Protein AF-A0A2E5C9Z0-F1 (afdb_monomer_lite)

Sequence (87 aa):
MQNAEIENSSPEYISDNAIILKKMRLLRRLTRQQAALLFEFSFKYIEKLENGRGPITSEKFKEFQKKYGFSNRGPFRTHPLHFIPET

Structure (mmCIF, N/CA/C/O backbone):
data_AF-A0A2E5C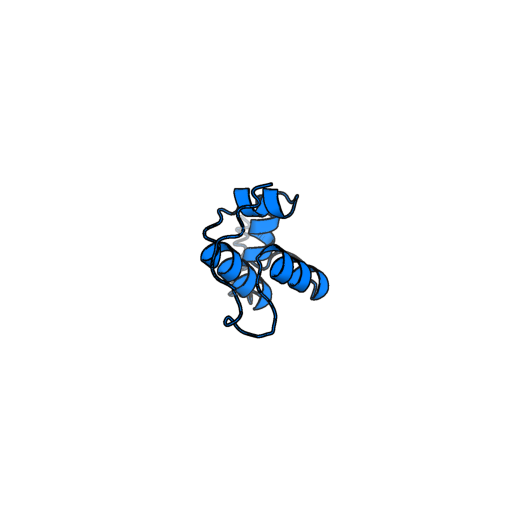9Z0-F1
#
_entry.id   AF-A0A2E5C9Z0-F1
#
loop_
_atom_site.group_PDB
_atom_site.id
_atom_site.type_symbol
_atom_site.label_atom_id
_atom_site.label_alt_id
_atom_site.label_comp_id
_atom_site.label_asym_id
_atom_site.label_entity_id
_atom_site.label_seq_id
_atom_site.pdbx_PDB_ins_code
_atom_site.Cartn_x
_atom_site.Cartn_y
_atom_site.Cartn_z
_atom_site.occupancy
_atom_site.B_iso_or_equiv
_atom_site.auth_seq_id
_atom_site.auth_comp_id
_atom_site.auth_asym_id
_atom_site.auth_atom_id
_atom_site.pdbx_PDB_model_num
ATOM 1 N N . MET A 1 1 ? 14.284 36.869 -11.901 1.00 42.34 1 MET A N 1
ATOM 2 C CA . MET A 1 1 ? 13.183 35.897 -12.062 1.00 42.34 1 MET A CA 1
ATOM 3 C C . MET A 1 1 ? 13.616 34.635 -11.340 1.00 42.34 1 MET A C 1
ATOM 5 O O . MET A 1 1 ? 14.675 34.115 -11.659 1.00 42.34 1 MET A O 1
ATOM 9 N N . GLN A 1 2 ? 12.915 34.261 -10.271 1.00 42.19 2 GLN A N 1
ATOM 10 C CA . GLN A 1 2 ? 13.257 33.106 -9.438 1.00 42.19 2 GLN A CA 1
ATOM 11 C C . GLN A 1 2 ? 12.669 31.854 -10.099 1.00 42.19 2 GLN A C 1
ATOM 13 O O . GLN A 1 2 ? 11.467 31.628 -10.011 1.00 42.19 2 GLN A O 1
ATOM 18 N N . ASN A 1 3 ? 13.501 31.070 -10.782 1.00 44.41 3 ASN A N 1
ATOM 19 C CA . ASN A 1 3 ? 13.115 29.743 -11.252 1.00 44.41 3 ASN A CA 1
ATOM 20 C C . ASN A 1 3 ? 13.456 28.756 -10.136 1.00 44.41 3 ASN A C 1
ATOM 22 O O . ASN A 1 3 ? 14.584 28.283 -10.029 1.00 44.41 3 ASN A O 1
ATOM 26 N N . ALA A 1 4 ? 12.492 28.524 -9.246 1.00 49.00 4 ALA A N 1
ATOM 27 C CA . ALA A 1 4 ? 12.559 27.434 -8.287 1.00 49.00 4 ALA A CA 1
ATOM 28 C C . ALA A 1 4 ? 12.256 26.128 -9.032 1.00 49.00 4 ALA A C 1
ATOM 30 O O . ALA A 1 4 ? 11.125 25.645 -9.048 1.00 49.00 4 ALA A O 1
ATOM 31 N N . GLU A 1 5 ? 13.271 25.581 -9.692 1.00 50.72 5 GLU A N 1
ATOM 32 C CA . GLU A 1 5 ? 13.263 24.187 -10.112 1.00 50.72 5 GLU A CA 1
ATOM 33 C C . GLU A 1 5 ? 13.391 23.353 -8.838 1.00 50.72 5 GLU A C 1
ATOM 35 O O . GLU A 1 5 ? 14.454 23.245 -8.229 1.00 50.72 5 GLU A O 1
ATOM 40 N N . ILE A 1 6 ? 12.251 22.855 -8.358 1.00 56.78 6 ILE A N 1
ATOM 41 C CA . ILE A 1 6 ? 12.184 21.936 -7.224 1.00 56.78 6 ILE A CA 1
ATOM 42 C C . ILE A 1 6 ? 12.750 20.600 -7.712 1.00 56.78 6 ILE A C 1
ATOM 44 O O . ILE A 1 6 ? 12.019 19.680 -8.079 1.00 56.78 6 ILE A O 1
ATOM 48 N N . GLU A 1 7 ? 14.074 20.501 -7.726 1.00 50.88 7 GLU A N 1
ATOM 49 C CA . GLU A 1 7 ? 14.782 19.234 -7.780 1.00 50.88 7 GLU A CA 1
ATOM 50 C C . GLU A 1 7 ? 14.575 18.516 -6.441 1.00 50.88 7 GLU A C 1
ATOM 52 O O . GLU A 1 7 ? 15.322 18.666 -5.476 1.00 50.88 7 GLU A O 1
ATOM 57 N N . ASN A 1 8 ? 13.508 17.726 -6.355 1.00 50.03 8 ASN A N 1
ATOM 58 C CA . ASN A 1 8 ? 13.420 16.647 -5.376 1.00 50.03 8 ASN A CA 1
ATOM 59 C C . ASN A 1 8 ? 13.093 15.349 -6.112 1.00 50.03 8 ASN A C 1
ATOM 61 O O . ASN A 1 8 ? 12.018 14.771 -5.985 1.00 50.03 8 ASN A O 1
ATOM 65 N N . SER A 1 9 ? 14.033 14.932 -6.961 1.00 47.78 9 SER A N 1
ATOM 66 C CA . SER A 1 9 ? 14.047 13.601 -7.568 1.00 47.78 9 SER A CA 1
ATOM 67 C C . SER A 1 9 ? 15.264 12.813 -7.089 1.00 47.78 9 SER A C 1
ATOM 69 O O . SER A 1 9 ? 15.948 12.135 -7.847 1.00 47.78 9 SER A O 1
ATOM 71 N N . SER A 1 10 ? 15.515 12.839 -5.778 1.00 48.88 10 SER A N 1
ATOM 72 C CA . SER A 1 10 ? 16.125 11.660 -5.167 1.00 48.88 10 SER A CA 1
ATOM 73 C C . SER A 1 10 ? 15.230 10.474 -5.542 1.00 48.88 10 SER A C 1
ATOM 75 O O . SER A 1 10 ? 14.006 10.633 -5.481 1.00 48.88 10 SER A O 1
ATOM 77 N N . PRO A 1 11 ? 15.756 9.308 -5.948 1.00 46.62 11 PRO A N 1
ATOM 78 C CA . PRO A 1 11 ? 14.936 8.110 -6.009 1.00 46.62 11 PRO A CA 1
ATOM 79 C C . PRO A 1 11 ? 14.445 7.874 -4.578 1.00 46.62 11 PRO A C 1
ATOM 81 O O . PRO A 1 11 ? 15.191 7.365 -3.744 1.00 46.62 11 PRO A O 1
ATOM 84 N N . GLU A 1 12 ? 13.241 8.382 -4.269 1.00 48.88 12 GLU A N 1
ATOM 85 C CA . GLU A 1 12 ? 12.564 8.237 -2.984 1.00 48.88 12 GLU A CA 1
ATOM 86 C C . GLU A 1 12 ? 12.702 6.759 -2.652 1.00 48.88 12 GLU A C 1
ATOM 88 O O . GLU A 1 12 ? 12.237 5.927 -3.427 1.00 48.88 12 GLU A O 1
ATOM 93 N N . TYR A 1 13 ? 13.445 6.427 -1.594 1.00 50.38 13 TYR A N 1
ATOM 94 C CA . TYR A 1 13 ? 13.679 5.054 -1.167 1.00 50.38 13 TYR A CA 1
ATOM 95 C C . TYR A 1 13 ? 12.303 4.458 -0.855 1.00 50.38 13 TYR A C 1
ATOM 97 O O . TYR A 1 13 ? 11.779 4.624 0.248 1.00 50.38 13 TYR A O 1
ATOM 105 N N . ILE A 1 14 ? 11.642 3.890 -1.871 1.00 59.78 14 ILE A N 1
ATOM 106 C CA . ILE A 1 14 ? 10.285 3.374 -1.750 1.00 59.78 14 ILE A CA 1
ATOM 107 C C . ILE A 1 14 ? 10.412 2.262 -0.729 1.00 59.78 14 ILE A C 1
ATOM 109 O O . ILE A 1 14 ? 11.058 1.254 -1.004 1.00 59.78 14 ILE A O 1
ATOM 113 N N . SER A 1 15 ? 9.840 2.475 0.460 1.00 73.69 15 SER A N 1
ATOM 114 C CA . SER A 1 15 ? 9.948 1.500 1.543 1.00 73.69 15 SER A CA 1
ATOM 115 C C . SER A 1 15 ? 9.566 0.118 1.012 1.00 73.69 15 SER A C 1
ATOM 117 O O . SER A 1 15 ? 8.569 0.001 0.288 1.00 73.69 15 SER A O 1
ATOM 119 N N . ASP A 1 16 ? 10.317 -0.924 1.368 1.00 83.31 16 ASP A N 1
ATOM 120 C CA . ASP A 1 16 ? 10.052 -2.286 0.889 1.00 83.31 16 ASP A CA 1
ATOM 121 C C . ASP A 1 16 ? 8.583 -2.688 1.108 1.00 83.31 16 ASP A C 1
ATOM 123 O O . ASP A 1 16 ? 7.963 -3.325 0.256 1.00 83.31 16 ASP A O 1
ATOM 127 N N . ASN A 1 17 ? 7.972 -2.206 2.196 1.00 83.62 17 ASN A N 1
ATOM 128 C CA . ASN A 1 17 ? 6.552 -2.378 2.503 1.00 83.62 17 ASN A CA 1
ATOM 129 C C . ASN A 1 17 ? 5.624 -1.823 1.410 1.00 83.62 17 ASN A C 1
ATOM 131 O O . ASN A 1 17 ? 4.661 -2.488 1.037 1.00 83.62 17 ASN A O 1
ATOM 135 N N . ALA A 1 18 ? 5.901 -0.638 0.866 1.00 88.50 18 ALA A N 1
ATOM 136 C CA . ALA A 1 18 ? 5.117 -0.038 -0.215 1.00 88.50 18 ALA A CA 1
ATOM 137 C C . ALA A 1 18 ? 5.211 -0.865 -1.510 1.00 88.50 18 ALA A C 1
ATOM 139 O O . ALA A 1 18 ? 4.195 -1.138 -2.159 1.00 88.50 18 ALA A O 1
ATOM 140 N N . ILE A 1 19 ? 6.415 -1.353 -1.834 1.00 88.75 19 ILE A N 1
ATOM 141 C CA . ILE A 1 19 ? 6.640 -2.260 -2.969 1.00 88.75 19 ILE A CA 1
ATOM 142 C C . ILE A 1 19 ? 5.855 -3.561 -2.765 1.00 88.75 19 ILE A C 1
ATOM 144 O O . ILE A 1 19 ? 5.181 -4.037 -3.685 1.00 88.75 19 ILE A O 1
ATOM 148 N N . ILE A 1 20 ? 5.916 -4.137 -1.563 1.00 89.00 20 ILE A N 1
ATOM 149 C CA . ILE A 1 20 ? 5.216 -5.378 -1.236 1.00 89.00 20 ILE A CA 1
ATOM 150 C C . ILE A 1 20 ? 3.694 -5.183 -1.291 1.00 89.00 20 ILE A C 1
ATOM 152 O O . ILE A 1 20 ? 3.015 -6.021 -1.883 1.00 89.00 20 ILE A O 1
ATOM 156 N N . LEU A 1 21 ? 3.148 -4.075 -0.775 1.00 89.62 21 LEU A N 1
ATOM 157 C CA . LEU A 1 21 ? 1.713 -3.763 -0.869 1.00 89.62 21 LEU A CA 1
ATOM 158 C C . LEU A 1 21 ? 1.237 -3.724 -2.324 1.00 89.62 21 LEU A C 1
ATOM 160 O O . LEU A 1 21 ? 0.240 -4.365 -2.670 1.00 89.62 21 LEU A O 1
ATOM 164 N N . LYS A 1 22 ? 1.988 -3.038 -3.195 1.00 91.31 22 LYS A N 1
ATOM 165 C CA . LYS A 1 22 ? 1.694 -2.987 -4.632 1.00 91.31 22 LYS A CA 1
ATOM 166 C C . LYS A 1 22 ? 1.707 -4.387 -5.248 1.00 91.31 22 LYS A C 1
ATOM 168 O O . LYS A 1 22 ? 0.789 -4.742 -5.987 1.00 91.31 22 LYS A O 1
ATOM 173 N N . LYS A 1 23 ? 2.712 -5.208 -4.924 1.00 90.88 23 LYS A N 1
ATOM 174 C CA . LYS A 1 23 ? 2.807 -6.598 -5.401 1.00 90.88 23 LYS A CA 1
ATOM 175 C C . LYS A 1 23 ? 1.627 -7.451 -4.924 1.00 90.88 23 LYS A C 1
ATOM 177 O O . LYS A 1 23 ? 1.036 -8.151 -5.740 1.00 90.88 23 LYS A O 1
ATOM 182 N N . MET A 1 24 ? 1.233 -7.358 -3.653 1.00 89.94 24 MET A N 1
ATOM 183 C CA . MET A 1 24 ? 0.084 -8.090 -3.097 1.00 89.94 24 MET A CA 1
ATOM 184 C C . MET A 1 24 ? -1.217 -7.754 -3.827 1.00 89.94 24 MET A C 1
ATOM 186 O O . MET A 1 24 ? -1.960 -8.660 -4.211 1.00 89.94 24 MET A O 1
ATOM 190 N N . ARG A 1 25 ? -1.466 -6.464 -4.089 1.00 93.06 25 ARG A N 1
ATOM 191 C CA . ARG A 1 25 ? -2.640 -6.029 -4.854 1.00 93.06 25 ARG A CA 1
ATOM 192 C C . ARG A 1 25 ? -2.643 -6.613 -6.270 1.00 93.06 25 ARG A C 1
ATOM 194 O O . ARG A 1 25 ? -3.673 -7.112 -6.725 1.00 93.06 25 ARG A O 1
ATOM 201 N N . LEU A 1 26 ? -1.501 -6.555 -6.959 1.00 90.81 26 LEU A N 1
ATOM 202 C CA . LEU A 1 26 ? -1.360 -7.072 -8.324 1.00 90.81 26 LEU A CA 1
ATOM 203 C C . LEU A 1 26 ? -1.537 -8.595 -8.389 1.00 90.81 26 LEU A C 1
ATOM 205 O O . LEU A 1 26 ? -2.232 -9.081 -9.277 1.00 90.81 26 LEU A O 1
ATOM 209 N N . LEU A 1 27 ? -0.992 -9.343 -7.425 1.00 89.81 27 LEU A N 1
ATOM 210 C CA . LEU A 1 27 ? -1.182 -10.795 -7.317 1.00 89.81 27 LEU A CA 1
ATOM 211 C C . LEU A 1 27 ? -2.654 -11.173 -7.107 1.00 89.81 27 LEU A C 1
ATOM 213 O O . LEU A 1 27 ? -3.120 -12.177 -7.639 1.00 89.81 27 LEU A O 1
ATOM 217 N N . ARG A 1 28 ? -3.407 -10.338 -6.387 1.00 86.75 28 ARG A N 1
ATOM 218 C CA . ARG A 1 28 ? -4.860 -10.486 -6.210 1.00 86.75 28 ARG A CA 1
ATOM 219 C C . ARG A 1 28 ? -5.675 -9.976 -7.403 1.00 86.75 28 ARG A C 1
ATOM 221 O O . ARG A 1 28 ? -6.894 -10.092 -7.374 1.00 86.75 28 ARG A O 1
ATOM 228 N N . ARG A 1 29 ? -5.022 -9.437 -8.443 1.00 90.75 29 ARG A N 1
ATOM 229 C CA . ARG A 1 29 ? -5.643 -8.841 -9.641 1.00 90.75 29 ARG A CA 1
ATOM 230 C C . ARG A 1 29 ? -6.658 -7.738 -9.316 1.00 90.75 29 ARG A C 1
ATOM 232 O O . ARG A 1 29 ? -7.642 -7.568 -10.026 1.00 90.75 29 ARG A O 1
ATOM 239 N N . LEU A 1 30 ? -6.406 -6.976 -8.252 1.00 90.31 30 LEU A N 1
ATOM 240 C CA . LEU A 1 30 ? -7.285 -5.889 -7.827 1.00 90.31 30 LEU A CA 1
ATOM 241 C C . LEU A 1 30 ? -6.823 -4.550 -8.405 1.00 90.31 30 LEU A C 1
ATOM 243 O O . LEU A 1 30 ? -5.631 -4.216 -8.405 1.00 90.31 30 LEU A O 1
ATOM 247 N N . THR A 1 31 ? -7.767 -3.724 -8.846 1.00 92.56 31 THR A N 1
ATOM 248 C CA . THR A 1 31 ? -7.494 -2.309 -9.112 1.00 92.56 31 THR A CA 1
ATOM 249 C C . THR A 1 31 ? -7.294 -1.563 -7.791 1.00 92.56 31 THR A C 1
ATOM 251 O O . THR A 1 31 ? -7.703 -2.019 -6.722 1.00 92.56 31 THR A O 1
ATOM 254 N N . ARG A 1 32 ? -6.670 -0.381 -7.831 1.00 90.50 32 ARG A N 1
ATOM 255 C CA . ARG A 1 32 ? -6.539 0.459 -6.626 1.00 90.50 32 ARG A CA 1
ATOM 256 C C . ARG A 1 32 ? -7.900 0.887 -6.069 1.00 90.50 32 ARG A C 1
ATOM 258 O O . ARG A 1 32 ? -8.017 1.053 -4.865 1.00 90.50 32 ARG A O 1
ATOM 265 N N . GLN A 1 33 ? -8.919 1.034 -6.922 1.00 91.56 33 GLN A N 1
ATOM 266 C CA . GLN A 1 33 ? -10.289 1.337 -6.492 1.00 91.56 33 GLN A CA 1
ATOM 267 C C . GLN A 1 33 ? -10.911 0.146 -5.758 1.00 91.56 33 GLN A C 1
ATOM 269 O O . GLN A 1 33 ? -11.481 0.318 -4.689 1.00 91.56 33 GLN A O 1
ATOM 274 N N . GLN A 1 34 ? -10.739 -1.072 -6.277 1.00 91.44 34 GLN A N 1
ATOM 275 C CA . GLN A 1 34 ? -11.220 -2.284 -5.607 1.00 91.44 34 GLN A CA 1
ATOM 276 C C . GLN A 1 34 ? -10.493 -2.533 -4.283 1.00 91.44 34 GLN A C 1
ATOM 278 O O . GLN A 1 34 ? -11.120 -2.896 -3.294 1.00 91.44 34 GLN A O 1
ATOM 283 N N . ALA A 1 35 ? -9.181 -2.289 -4.239 1.00 91.00 35 ALA A N 1
ATOM 284 C CA . ALA A 1 35 ? -8.429 -2.308 -2.992 1.00 91.00 35 ALA A CA 1
ATOM 285 C C . ALA A 1 35 ? -8.963 -1.254 -2.012 1.00 91.00 35 ALA A C 1
ATOM 287 O O . ALA A 1 35 ? -9.267 -1.577 -0.873 1.00 91.00 35 ALA A O 1
ATOM 288 N N . ALA A 1 36 ? -9.147 -0.012 -2.456 1.00 91.19 36 ALA A N 1
ATOM 289 C CA . ALA A 1 36 ? -9.708 1.054 -1.633 1.00 91.19 36 ALA A CA 1
ATOM 290 C C . ALA A 1 36 ? -11.057 0.655 -1.006 1.00 91.19 36 ALA A C 1
ATOM 292 O O . ALA A 1 36 ? -11.226 0.826 0.195 1.00 91.19 36 ALA A O 1
ATOM 293 N N . LEU A 1 37 ? -11.950 0.013 -1.768 1.00 90.12 37 LEU A N 1
ATOM 294 C CA . LEU A 1 37 ? -13.207 -0.536 -1.246 1.00 90.12 37 LEU A CA 1
ATOM 295 C C . LEU A 1 37 ? -12.991 -1.666 -0.224 1.00 90.12 37 LEU A C 1
ATOM 297 O O . LEU A 1 37 ? -13.623 -1.663 0.824 1.00 90.12 37 LEU A O 1
ATOM 301 N N . LEU A 1 38 ? -12.065 -2.598 -0.477 1.00 88.12 38 LEU A N 1
ATOM 302 C CA . LEU A 1 38 ? -11.745 -3.709 0.436 1.00 88.12 38 LEU A CA 1
ATOM 303 C C . LEU A 1 38 ? -11.200 -3.234 1.800 1.00 88.12 38 LEU A C 1
ATOM 305 O O . LEU A 1 38 ? -11.385 -3.883 2.836 1.00 88.12 38 LEU A O 1
ATOM 309 N N . PHE A 1 39 ? -10.480 -2.115 1.794 1.00 86.38 39 PHE A N 1
ATOM 310 C CA . PHE A 1 39 ? -9.865 -1.531 2.983 1.00 86.38 39 PHE A CA 1
ATOM 311 C C . PHE A 1 39 ? -10.642 -0.347 3.561 1.00 86.38 39 PHE A C 1
ATOM 313 O O . PHE A 1 39 ? -10.183 0.217 4.545 1.00 86.38 39 PHE A O 1
ATOM 320 N N . GLU A 1 40 ? -11.785 0.019 2.973 1.00 87.88 40 GLU A N 1
ATOM 321 C CA . GLU A 1 40 ? -12.564 1.213 3.343 1.00 87.88 40 GLU A CA 1
ATOM 322 C C . GLU A 1 40 ? -11.717 2.501 3.343 1.00 87.88 40 GLU A C 1
ATOM 324 O O . GLU A 1 40 ? -11.907 3.430 4.126 1.00 87.88 40 GLU A O 1
ATOM 329 N N . PHE A 1 41 ? -10.752 2.567 2.426 1.00 87.81 41 PHE A N 1
ATOM 330 C CA . PHE A 1 41 ? -9.886 3.721 2.228 1.00 87.81 41 PHE A CA 1
ATOM 331 C C . PHE A 1 41 ? -10.245 4.474 0.955 1.00 87.81 41 PHE A C 1
ATOM 333 O O . PHE A 1 41 ? -10.955 3.988 0.080 1.00 87.81 41 PHE A O 1
ATOM 340 N N . SER A 1 42 ? -9.698 5.680 0.810 1.00 89.81 42 SER A N 1
ATOM 341 C CA . SER A 1 42 ? -9.760 6.381 -0.469 1.00 89.81 42 SER A CA 1
ATOM 342 C C . SER A 1 42 ? -8.751 5.797 -1.460 1.00 89.81 42 SER A C 1
ATOM 344 O O . SER A 1 42 ? -7.639 5.406 -1.098 1.00 89.81 42 SER A O 1
AT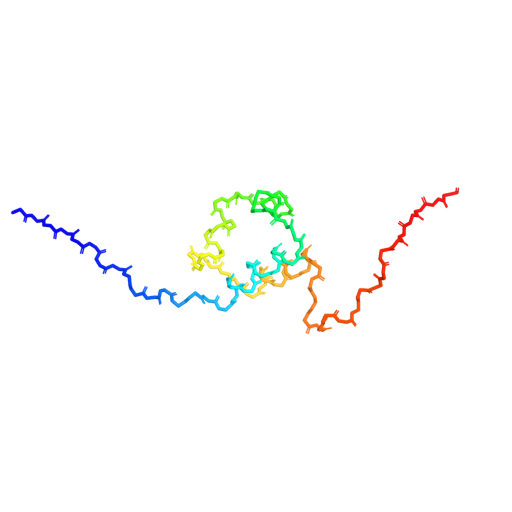OM 346 N N . PHE A 1 43 ? -9.097 5.815 -2.748 1.00 89.81 43 PHE A N 1
ATOM 347 C CA . PHE A 1 43 ? -8.182 5.448 -3.836 1.00 89.81 43 PHE A CA 1
ATOM 348 C C . PHE A 1 43 ? -6.836 6.186 -3.742 1.00 89.81 43 PHE A C 1
ATOM 350 O O . PHE A 1 43 ? -5.774 5.575 -3.861 1.00 89.81 43 PHE A O 1
ATOM 357 N N . LYS A 1 44 ? -6.885 7.497 -3.460 1.00 91.12 44 LYS A N 1
ATOM 358 C CA . LYS A 1 44 ? -5.689 8.337 -3.304 1.00 91.12 44 LYS A CA 1
ATOM 359 C C . LYS A 1 44 ? -4.819 7.887 -2.131 1.00 91.12 44 LYS A C 1
ATOM 361 O O . LYS A 1 44 ? -3.604 8.037 -2.191 1.00 91.12 44 LYS A O 1
ATOM 366 N N . TYR A 1 45 ? -5.416 7.345 -1.069 1.00 89.56 45 TYR A N 1
ATOM 367 C CA . TYR A 1 45 ? -4.661 6.810 0.058 1.00 89.56 45 TYR A CA 1
ATOM 368 C C . TYR A 1 45 ? -3.886 5.551 -0.340 1.00 89.56 45 TYR A C 1
ATOM 370 O O . TYR A 1 45 ? -2.686 5.493 -0.094 1.00 89.56 45 TYR A O 1
ATOM 378 N N . ILE A 1 46 ? -4.520 4.601 -1.039 1.00 90.12 46 ILE A N 1
ATOM 379 C CA . ILE A 1 46 ? -3.836 3.403 -1.561 1.00 90.12 46 ILE A CA 1
ATOM 380 C C . ILE A 1 46 ? -2.677 3.789 -2.487 1.00 90.12 46 ILE A C 1
ATOM 382 O O . ILE A 1 46 ? -1.581 3.257 -2.352 1.00 90.12 46 ILE A O 1
ATOM 386 N N . GLU A 1 47 ? -2.887 4.750 -3.387 1.00 90.69 47 GLU A N 1
ATOM 387 C CA . GLU A 1 47 ? -1.831 5.243 -4.277 1.00 90.69 47 GLU A CA 1
ATOM 388 C C . GLU A 1 47 ? -0.654 5.865 -3.509 1.00 90.69 47 GLU A C 1
ATOM 390 O O . GLU A 1 47 ? 0.499 5.536 -3.784 1.00 90.69 47 GLU A O 1
ATOM 395 N N . LYS A 1 48 ? -0.927 6.711 -2.505 1.00 90.25 48 LYS A N 1
ATOM 396 C CA . LYS A 1 48 ? 0.117 7.277 -1.637 1.00 90.25 48 LYS A CA 1
ATOM 397 C C . LYS A 1 48 ? 0.905 6.190 -0.908 1.00 90.25 48 LYS A C 1
ATOM 399 O O . LYS A 1 48 ? 2.127 6.286 -0.857 1.00 90.25 48 LYS A O 1
ATOM 404 N N . LEU A 1 49 ? 0.229 5.168 -0.377 1.00 88.50 49 LEU A N 1
ATOM 405 C CA . LEU A 1 49 ? 0.885 4.046 0.298 1.00 88.50 49 LEU A CA 1
ATOM 406 C C . LEU A 1 49 ? 1.783 3.257 -0.664 1.00 88.50 49 LEU A C 1
ATOM 408 O O . LEU A 1 49 ? 2.932 2.993 -0.330 1.00 88.50 49 LEU A O 1
ATOM 412 N N . GLU A 1 50 ? 1.301 2.926 -1.866 1.00 88.31 50 GLU A N 1
ATOM 413 C CA . GLU A 1 50 ? 2.087 2.198 -2.879 1.00 88.31 50 GLU A CA 1
ATOM 414 C C . GLU A 1 50 ? 3.301 2.986 -3.387 1.00 88.31 50 GLU A C 1
ATOM 416 O O . GLU A 1 50 ? 4.300 2.383 -3.772 1.00 88.31 50 GLU A O 1
ATOM 421 N N . ASN A 1 51 ? 3.220 4.317 -3.377 1.00 88.00 51 ASN A N 1
ATOM 422 C CA . ASN A 1 51 ? 4.314 5.210 -3.759 1.00 88.00 51 ASN A CA 1
ATOM 423 C C . ASN A 1 51 ? 5.252 5.549 -2.584 1.00 88.00 51 ASN A C 1
ATOM 425 O O . ASN A 1 51 ? 6.147 6.368 -2.746 1.00 88.00 51 ASN A O 1
ATOM 429 N N . GLY A 1 52 ? 5.041 4.976 -1.392 1.00 84.06 52 GLY A N 1
ATOM 430 C CA . GLY A 1 52 ? 5.862 5.252 -0.206 1.00 84.06 52 GLY A CA 1
ATOM 431 C C . GLY A 1 52 ? 5.623 6.624 0.440 1.00 84.06 52 GLY A C 1
ATOM 432 O O . GLY A 1 52 ? 6.310 6.982 1.389 1.00 84.06 52 GLY A O 1
ATOM 433 N N . ARG A 1 53 ? 4.615 7.382 -0.011 1.00 84.31 53 ARG A N 1
ATOM 434 C CA . ARG A 1 53 ? 4.279 8.740 0.463 1.00 84.31 53 ARG A CA 1
ATOM 435 C C . ARG A 1 53 ? 3.307 8.741 1.646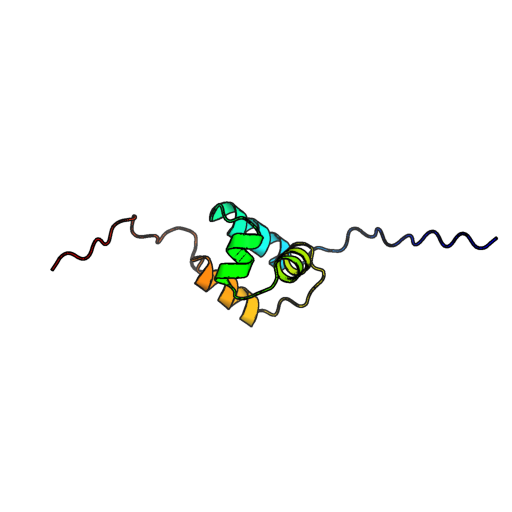 1.00 84.31 53 ARG A C 1
ATOM 437 O O . ARG A 1 53 ? 2.468 9.633 1.780 1.00 84.31 53 ARG A O 1
ATOM 444 N N . GLY A 1 54 ? 3.374 7.716 2.488 1.00 78.94 54 GLY A N 1
ATOM 445 C CA . GLY A 1 54 ? 2.518 7.583 3.660 1.00 78.94 54 GLY A CA 1
ATOM 446 C C . GLY A 1 54 ? 3.102 6.631 4.703 1.00 78.94 54 GLY A C 1
ATOM 447 O O . GLY A 1 54 ? 3.812 5.691 4.345 1.00 78.94 54 GLY A O 1
ATOM 448 N N . PRO A 1 55 ? 2.798 6.846 5.994 1.00 76.75 55 PRO A N 1
ATOM 449 C CA . PRO A 1 55 ? 3.298 5.990 7.058 1.00 76.75 55 PRO A CA 1
ATOM 450 C C . PRO A 1 55 ? 2.619 4.616 6.992 1.00 76.75 55 PRO A C 1
ATOM 452 O O . PRO A 1 55 ? 1.429 4.475 7.288 1.00 76.75 55 PRO A O 1
ATOM 455 N N . ILE A 1 56 ? 3.388 3.593 6.616 1.00 81.94 56 ILE A N 1
ATOM 456 C CA . ILE A 1 56 ? 2.986 2.188 6.715 1.00 81.94 56 ILE A CA 1
ATOM 457 C C . ILE A 1 56 ? 3.589 1.634 8.004 1.00 81.94 56 ILE A C 1
ATOM 459 O O . ILE A 1 56 ? 4.761 1.263 8.045 1.00 81.94 56 ILE A O 1
ATOM 463 N N . THR A 1 57 ? 2.791 1.584 9.069 1.00 82.69 57 THR A N 1
ATOM 464 C CA . THR A 1 57 ? 3.195 0.893 10.297 1.00 82.69 57 THR A CA 1
ATOM 465 C C . THR A 1 57 ? 3.184 -0.618 10.073 1.00 82.69 57 THR A C 1
ATOM 467 O O . THR A 1 57 ? 2.400 -1.139 9.274 1.00 82.69 57 THR A O 1
ATOM 470 N N . SER A 1 58 ? 4.021 -1.351 10.809 1.00 80.44 58 SER A N 1
ATOM 471 C CA . SER A 1 58 ? 4.071 -2.818 10.733 1.00 80.44 58 SER A CA 1
ATOM 472 C C . SER A 1 58 ? 2.724 -3.477 11.054 1.00 80.44 58 SER A C 1
ATOM 474 O O . SER A 1 58 ? 2.412 -4.539 10.524 1.00 80.44 58 SER A O 1
ATOM 476 N N . GLU A 1 59 ? 1.908 -2.849 11.901 1.00 83.44 59 GLU A N 1
ATOM 477 C CA . GLU A 1 59 ? 0.561 -3.314 12.239 1.00 83.44 59 GLU A CA 1
ATOM 478 C C . GLU A 1 59 ? -0.404 -3.187 11.055 1.00 83.44 59 GLU A C 1
ATOM 480 O O . GLU A 1 59 ? -1.016 -4.179 10.656 1.00 83.44 59 GLU A O 1
ATOM 485 N N . LYS A 1 60 ? -0.444 -2.014 10.405 1.00 83.12 60 LYS A N 1
ATOM 486 C CA . LYS A 1 60 ? -1.224 -1.819 9.175 1.00 83.12 60 LYS A CA 1
ATOM 487 C C . LYS A 1 60 ? -0.773 -2.769 8.078 1.00 83.12 60 LYS A C 1
ATOM 489 O O . LYS A 1 60 ? -1.598 -3.357 7.390 1.00 83.12 60 LYS A O 1
ATOM 494 N N . PHE A 1 61 ? 0.534 -2.960 7.921 1.00 85.50 61 PHE A N 1
ATOM 495 C CA . PHE A 1 61 ? 1.064 -3.887 6.929 1.00 85.50 61 PHE A CA 1
ATOM 496 C C . PHE A 1 61 ? 0.583 -5.328 7.161 1.00 85.50 61 PHE A C 1
ATOM 498 O O . PHE A 1 61 ? 0.168 -5.992 6.212 1.00 85.50 61 PHE A O 1
ATOM 505 N N . LYS A 1 62 ? 0.548 -5.792 8.416 1.00 86.00 62 LYS A N 1
ATOM 506 C CA . LYS A 1 62 ? -0.029 -7.099 8.771 1.00 86.00 62 LYS A CA 1
ATOM 507 C C . LYS A 1 62 ? -1.527 -7.179 8.467 1.00 86.00 62 LYS A C 1
ATOM 509 O O . LYS A 1 62 ? -2.003 -8.227 8.034 1.00 86.00 62 LYS A O 1
ATOM 514 N N . GLU A 1 63 ? -2.271 -6.092 8.658 1.00 87.31 63 GLU A N 1
ATOM 515 C CA . GLU A 1 63 ? -3.684 -6.027 8.272 1.00 87.31 63 GLU A CA 1
ATOM 516 C C . GLU A 1 63 ? -3.856 -6.162 6.753 1.00 87.31 63 GLU A C 1
ATOM 518 O O . GLU A 1 63 ? -4.659 -6.977 6.293 1.00 87.31 63 GLU A O 1
ATOM 523 N N . PHE A 1 64 ? -3.045 -5.440 5.970 1.00 87.00 64 PHE A N 1
ATOM 524 C CA . PHE A 1 64 ? -3.006 -5.573 4.513 1.00 87.00 64 PHE A CA 1
ATOM 525 C C . PHE A 1 64 ? -2.685 -7.000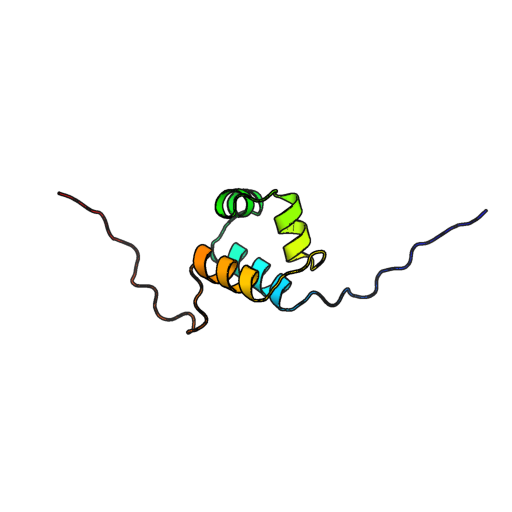 4.084 1.00 87.00 64 PHE A C 1
ATOM 527 O O . PHE A 1 64 ? -3.404 -7.555 3.256 1.00 87.00 64 PHE A O 1
ATOM 534 N N . GLN A 1 65 ? -1.661 -7.615 4.677 1.00 87.50 65 GLN A N 1
ATOM 535 C CA . GLN A 1 65 ? -1.326 -9.018 4.454 1.00 87.50 65 GLN A CA 1
ATOM 536 C C . GLN A 1 65 ? -2.547 -9.916 4.692 1.00 87.50 65 GLN A C 1
ATOM 538 O O . GLN A 1 65 ? -2.963 -10.637 3.786 1.00 87.50 65 GLN A O 1
ATOM 543 N N . LYS A 1 66 ? -3.194 -9.797 5.858 1.00 86.50 66 LYS A N 1
ATOM 544 C CA . LYS A 1 66 ? -4.357 -10.611 6.232 1.00 86.50 66 LYS A CA 1
ATOM 545 C C . LYS A 1 66 ? -5.543 -10.422 5.281 1.00 86.50 66 LYS A C 1
ATOM 547 O O . LYS A 1 66 ? -6.072 -11.413 4.786 1.00 86.50 66 LYS A O 1
ATOM 552 N N . LYS A 1 67 ? -5.948 -9.181 4.989 1.00 87.00 67 LYS A N 1
ATOM 553 C CA . LYS A 1 67 ? -7.081 -8.882 4.088 1.00 87.00 67 LYS A CA 1
ATOM 554 C C . LYS A 1 67 ? -6.797 -9.275 2.637 1.00 87.00 67 LYS A C 1
ATOM 556 O O . LYS A 1 67 ? -7.690 -9.751 1.936 1.00 87.00 67 LYS A O 1
ATOM 561 N N . TYR A 1 68 ? -5.556 -9.128 2.175 1.00 87.50 68 TYR A N 1
ATOM 562 C CA . TYR A 1 68 ? -5.163 -9.631 0.862 1.00 87.50 68 TYR A CA 1
ATOM 563 C C . TYR A 1 68 ? -4.979 -11.156 0.828 1.00 87.50 68 TYR A C 1
ATOM 565 O O . TYR A 1 68 ? -4.906 -11.705 -0.267 1.00 87.50 68 TYR A O 1
ATOM 573 N N . GLY A 1 69 ? -4.966 -11.847 1.971 1.00 84.06 69 GLY A N 1
ATOM 574 C CA . GLY A 1 69 ? -4.822 -13.303 2.047 1.00 84.06 69 GLY A CA 1
ATOM 575 C C . GLY A 1 69 ? -3.372 -13.794 2.000 1.00 84.06 69 GLY A C 1
ATOM 576 O O . GLY A 1 69 ? -3.131 -14.966 1.727 1.00 84.06 69 GLY A O 1
ATOM 577 N N . PHE A 1 70 ? -2.402 -12.919 2.268 1.00 80.62 70 PHE A N 1
ATOM 578 C CA . PHE A 1 70 ? -0.995 -13.277 2.419 1.00 80.62 70 PHE A CA 1
ATOM 579 C C . PHE A 1 70 ? -0.676 -13.491 3.899 1.00 80.62 70 PHE A C 1
ATOM 581 O O . PHE A 1 70 ? -0.979 -12.654 4.743 1.00 80.62 70 PHE A O 1
ATOM 588 N N . SER A 1 71 ? -0.036 -14.609 4.226 1.00 71.50 71 SER A N 1
ATOM 589 C CA . SER A 1 71 ? 0.507 -14.853 5.561 1.00 71.50 71 SER A CA 1
ATOM 590 C C . SER A 1 71 ? 2.028 -14.835 5.498 1.00 71.50 71 SER A C 1
ATOM 592 O O . SER A 1 71 ? 2.614 -15.217 4.487 1.00 71.50 71 SER A O 1
ATOM 594 N N . ASN A 1 72 ? 2.684 -14.450 6.596 1.00 61.03 72 ASN A N 1
ATOM 595 C CA . ASN A 1 72 ? 4.149 -14.448 6.734 1.00 61.03 72 ASN A CA 1
ATOM 596 C C . ASN A 1 72 ? 4.775 -15.861 6.629 1.00 61.03 72 ASN A C 1
ATOM 598 O O . ASN A 1 72 ? 5.981 -16.037 6.753 1.00 61.03 72 ASN A O 1
ATOM 602 N N . ARG A 1 73 ? 3.943 -16.888 6.428 1.00 51.97 73 ARG A N 1
ATOM 603 C CA . ARG A 1 73 ? 4.299 -18.301 6.360 1.00 51.97 73 ARG A CA 1
ATOM 604 C C . ARG A 1 73 ? 4.221 -18.822 4.913 1.00 51.97 73 ARG A C 1
ATOM 606 O O . ARG A 1 73 ? 3.533 -19.799 4.664 1.00 51.97 73 ARG A O 1
ATOM 613 N N . GLY A 1 74 ? 4.914 -18.159 3.980 1.00 47.16 74 GLY A N 1
ATOM 614 C CA . GLY A 1 74 ? 5.131 -18.607 2.592 1.00 47.16 74 GLY A CA 1
ATOM 615 C C . GLY A 1 74 ? 3.869 -18.763 1.712 1.00 47.16 74 GLY A C 1
ATOM 616 O O . GLY A 1 74 ? 2.748 -18.820 2.211 1.00 47.16 74 GLY A O 1
ATOM 617 N N . PRO A 1 75 ? 4.014 -18.851 0.376 1.00 44.91 75 PRO A N 1
ATOM 618 C CA . PRO A 1 75 ? 2.882 -18.949 -0.555 1.00 44.91 75 PRO A CA 1
ATOM 619 C C . PRO A 1 75 ? 2.201 -20.335 -0.598 1.00 44.91 75 PRO A C 1
ATOM 621 O O . PRO A 1 75 ? 1.338 -20.565 -1.437 1.00 44.91 75 PRO A O 1
ATOM 624 N N . PHE A 1 76 ? 2.534 -21.266 0.299 1.00 44.81 76 PHE A N 1
ATOM 625 C CA . PHE A 1 76 ? 2.096 -22.664 0.209 1.00 44.81 76 PHE A CA 1
ATOM 626 C C . PHE A 1 76 ? 1.173 -23.0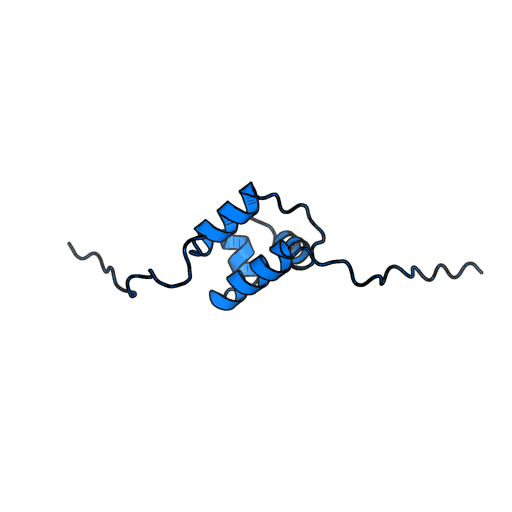69 1.356 1.00 44.81 76 PHE A C 1
ATOM 628 O O . PHE A 1 76 ? 1.514 -23.925 2.168 1.00 44.81 76 PHE A O 1
ATOM 635 N N . ARG A 1 77 ? -0.011 -22.453 1.429 1.00 45.69 77 ARG A N 1
ATOM 636 C CA . ARG A 1 77 ? -1.185 -23.059 2.086 1.00 45.69 77 ARG A CA 1
ATOM 637 C C . ARG A 1 77 ? -2.489 -22.367 1.680 1.00 45.69 77 ARG A C 1
ATOM 639 O O . ARG A 1 77 ? -3.317 -22.045 2.524 1.00 45.69 77 ARG A O 1
ATOM 646 N N . THR A 1 78 ? -2.715 -22.158 0.384 1.00 46.88 78 THR A N 1
ATOM 647 C CA . THR A 1 78 ? -4.096 -22.015 -0.094 1.00 46.88 78 THR A CA 1
ATOM 648 C C . THR A 1 78 ? -4.640 -23.411 -0.332 1.00 46.88 78 THR A C 1
ATOM 650 O O . THR A 1 78 ? -4.230 -24.093 -1.270 1.00 46.88 78 THR A O 1
ATOM 653 N N . HIS A 1 79 ? -5.554 -23.838 0.538 1.00 52.25 79 HIS A N 1
ATOM 654 C CA . HIS A 1 79 ? -6.550 -24.814 0.115 1.00 52.25 79 HIS A CA 1
ATOM 655 C C . HIS A 1 79 ? -7.206 -24.274 -1.170 1.00 52.25 79 HIS A C 1
ATOM 657 O O . HIS A 1 79 ? -7.434 -23.060 -1.261 1.00 52.25 79 HIS A O 1
ATOM 663 N N . PRO A 1 80 ? -7.423 -25.127 -2.182 1.00 43.59 80 PRO A N 1
ATOM 664 C CA . PRO A 1 80 ? -7.968 -24.710 -3.462 1.00 43.59 80 PRO A CA 1
ATOM 665 C C . PRO A 1 80 ? -9.373 -24.137 -3.269 1.00 43.59 80 PRO A C 1
ATOM 667 O O . PRO A 1 80 ? -10.099 -24.520 -2.352 1.00 43.59 80 PRO A O 1
ATOM 670 N N . LEU A 1 81 ? -9.737 -23.200 -4.146 1.00 51.84 81 LEU A N 1
ATOM 671 C CA . LEU A 1 81 ? -11.103 -22.719 -4.295 1.00 51.84 81 LEU A CA 1
ATOM 672 C C . LEU A 1 81 ? -12.069 -23.908 -4.357 1.00 51.84 81 LEU A C 1
ATOM 674 O O . LEU A 1 81 ? -11.978 -24.694 -5.295 1.00 51.84 81 LEU A O 1
ATOM 678 N N . HIS A 1 82 ? -12.950 -24.013 -3.365 1.00 50.69 82 HIS A N 1
ATOM 679 C CA . HIS A 1 82 ? -14.395 -24.260 -3.461 1.00 50.69 82 HIS A CA 1
ATOM 680 C C . HIS A 1 82 ? -14.894 -24.666 -2.071 1.00 50.69 82 HIS A C 1
ATOM 682 O O . HIS A 1 82 ? -14.727 -25.803 -1.644 1.00 50.69 82 HIS A O 1
ATOM 688 N N . PHE A 1 83 ? -15.531 -23.734 -1.367 1.00 49.47 83 PHE A N 1
ATOM 689 C CA . PHE A 1 83 ? -16.519 -24.096 -0.359 1.00 49.47 83 PHE A CA 1
ATOM 690 C C . PHE A 1 83 ? -17.833 -23.474 -0.813 1.00 49.47 83 PHE A C 1
ATOM 692 O O . PHE A 1 83 ? -18.080 -22.290 -0.591 1.00 49.47 83 PHE A O 1
ATOM 699 N N . ILE A 1 84 ? -18.604 -24.261 -1.561 1.00 51.41 84 ILE A N 1
ATOM 700 C CA . ILE A 1 84 ? -20.022 -24.002 -1.789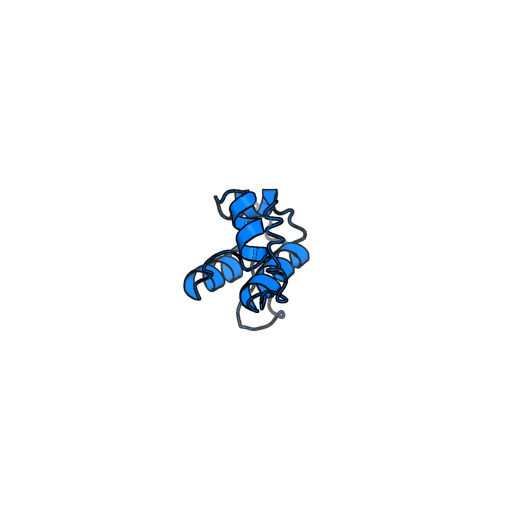 1.00 51.41 84 ILE A CA 1
ATOM 701 C C . ILE A 1 84 ? -20.722 -24.548 -0.540 1.00 51.41 84 ILE A C 1
ATOM 703 O O . ILE A 1 84 ? -20.575 -25.741 -0.270 1.00 51.41 84 ILE A O 1
ATOM 707 N N . PRO A 1 85 ? -21.416 -23.725 0.261 1.00 52.00 85 PRO A N 1
ATOM 708 C CA . PRO A 1 85 ? -22.311 -24.257 1.266 1.00 52.00 85 PRO A CA 1
ATOM 709 C C . PRO A 1 85 ? -23.619 -24.613 0.561 1.00 52.00 85 PRO A C 1
ATOM 711 O O . PRO A 1 85 ? -24.306 -23.720 0.072 1.00 52.00 85 PRO A O 1
ATOM 714 N N . GLU A 1 86 ? -23.972 -25.892 0.514 1.00 44.16 86 GLU A N 1
ATOM 715 C CA . GLU A 1 86 ? -25.366 -26.277 0.300 1.00 44.16 86 GLU A CA 1
ATOM 716 C C . GLU A 1 86 ? -25.855 -27.044 1.527 1.00 44.16 86 GLU A C 1
ATOM 718 O O . GLU A 1 86 ? -25.214 -27.986 2.000 1.00 44.16 86 GLU A O 1
ATOM 723 N N . THR A 1 87 ? -26.937 -26.502 2.082 1.00 60.19 87 THR A N 1
ATOM 724 C CA . THR A 1 87 ? -27.852 -27.085 3.068 1.00 60.19 87 THR A CA 1
ATOM 725 C C . THR A 1 87 ? -28.613 -28.261 2.490 1.00 60.19 87 THR A C 1
ATOM 727 O O . THR A 1 87 ? -29.016 -28.136 1.312 1.00 60.19 87 THR A O 1
#

Secondary structure (DSSP, 8-state):
---------S-----HHHHHHHHHHHHTT--HHHHHHHHT--HHHHHHHHTT-S---HHHHHHHHHHHT--SS-S-----S------

Radius of gyration: 17.46 Å; chains: 1; bounding box: 44×63×24 Å

pLDDT: mean 74.11, std 18.41, range [42.19, 93.06]

Foldseek 3Di:
DDDPPPPPPPVPPQPVLLCVLVVLCVVLVHDLVRVCVLVVHDSVVNVCSNRSNDDDDPVNSVVSCVSSVHDPPDPPDDDDDDDDDDD